Protein AF-A0A1Y2HWH9-F1 (afdb_monomer_lite)

Organism: NCBI:txid765915

Foldseek 3Di:
DDDLVLLVPDDLVVLVQLLVLALVVLCVVLVNAWPAFDADSSPRDTWRAGNVRDTDDDDLQDPSHSNLVCLVRPQLVVQVVPDDPVDPVSLVCSCVVGNRHPPNPPVPDDPPPPPPDPPPDDDDD

pLDDT: mean 81.59, std 20.02, range [35.06, 98.12]

InterPro domains:
  IPR056124 Domain of unknown function DUF7707 [PF24808] (7-102)

Structure (mmCIF, N/CA/C/O backbone):
data_AF-A0A1Y2HWH9-F1
#
_entry.id   AF-A0A1Y2HWH9-F1
#
loop_
_atom_site.group_PDB
_atom_site.id
_atom_site.type_symbol
_atom_site.label_atom_id
_atom_site.label_alt_id
_atom_site.label_comp_id
_atom_site.label_asym_id
_atom_site.label_entity_id
_atom_site.label_seq_id
_atom_site.pdbx_PDB_ins_code
_atom_site.Cartn_x
_atom_site.Cartn_y
_atom_site.Cartn_z
_atom_site.occupancy
_atom_site.B_iso_or_equiv
_atom_site.auth_seq_id
_atom_site.auth_comp_id
_atom_site.auth_asym_id
_atom_site.auth_atom_id
_atom_site.pdbx_PDB_model_num
ATOM 1 N N . ALA A 1 1 ? -8.148 -2.942 -8.859 1.00 53.22 1 ALA A N 1
ATOM 2 C CA . ALA A 1 1 ? -7.911 -4.019 -7.876 1.00 53.22 1 ALA A CA 1
ATOM 3 C C . ALA A 1 1 ? -6.698 -4.816 -8.333 1.00 53.22 1 ALA A C 1
ATOM 5 O O . ALA A 1 1 ? -6.664 -5.204 -9.496 1.00 53.22 1 ALA A O 1
ATOM 6 N N . HIS A 1 2 ? -5.695 -4.992 -7.473 1.00 68.12 2 HIS A N 1
ATOM 7 C CA . HIS A 1 2 ? -4.529 -5.821 -7.791 1.00 68.12 2 HIS A CA 1
ATOM 8 C C . HIS A 1 2 ? -4.912 -7.296 -7.771 1.00 68.12 2 HIS A C 1
ATOM 10 O O . HIS A 1 2 ? -5.831 -7.697 -7.054 1.00 68.12 2 HIS A O 1
ATOM 16 N N . VAL A 1 3 ? -4.234 -8.104 -8.578 1.00 79.44 3 VAL A N 1
ATOM 17 C CA . VAL A 1 3 ? -4.564 -9.526 -8.684 1.00 79.44 3 VAL A CA 1
ATOM 18 C C . VAL A 1 3 ? -4.004 -10.274 -7.478 1.00 79.44 3 VAL A C 1
ATOM 20 O O . VAL A 1 3 ? -2.870 -10.034 -7.069 1.00 79.44 3 VAL A O 1
ATOM 23 N N . ALA A 1 4 ? -4.775 -11.221 -6.936 1.00 86.38 4 ALA A N 1
ATOM 24 C CA . ALA A 1 4 ? -4.392 -12.025 -5.769 1.00 86.38 4 ALA A CA 1
ATOM 25 C C . ALA A 1 4 ? -3.003 -12.681 -5.905 1.00 86.38 4 ALA A C 1
ATOM 27 O O . ALA A 1 4 ? -2.286 -12.828 -4.920 1.00 86.38 4 ALA A O 1
ATOM 28 N N . ALA A 1 5 ? -2.586 -13.006 -7.134 1.00 89.69 5 ALA A N 1
ATOM 29 C CA . ALA A 1 5 ? -1.252 -13.521 -7.423 1.00 89.69 5 ALA A CA 1
ATOM 30 C C . ALA A 1 5 ? -0.123 -12.540 -7.043 1.00 89.69 5 ALA A C 1
ATOM 32 O O . ALA A 1 5 ? 0.864 -12.961 -6.448 1.00 89.69 5 ALA A O 1
ATOM 33 N N . GLN A 1 6 ? -0.274 -11.240 -7.329 1.00 92.81 6 GLN A N 1
ATOM 34 C CA . GLN A 1 6 ? 0.727 -10.218 -6.987 1.00 92.81 6 GLN A CA 1
ATOM 35 C C . GLN A 1 6 ? 0.852 -10.051 -5.468 1.00 92.81 6 GLN A C 1
ATOM 37 O O . GLN A 1 6 ? 1.956 -9.969 -4.927 1.00 92.81 6 GLN A O 1
ATOM 42 N N . ILE A 1 7 ? -0.289 -10.068 -4.774 1.00 93.25 7 ILE A N 1
ATOM 43 C CA . ILE A 1 7 ? -0.341 -9.983 -3.314 1.00 93.25 7 ILE A CA 1
ATOM 44 C C . ILE A 1 7 ? 0.344 -11.203 -2.698 1.00 93.25 7 ILE A C 1
ATOM 46 O O . ILE A 1 7 ? 1.217 -11.037 -1.850 1.00 93.25 7 ILE A O 1
ATOM 50 N N . ASN A 1 8 ? 0.029 -12.413 -3.167 1.00 92.81 8 ASN A N 1
ATOM 51 C CA . ASN A 1 8 ? 0.632 -13.651 -2.668 1.00 92.81 8 ASN A CA 1
ATOM 52 C C . ASN A 1 8 ? 2.135 -13.758 -2.966 1.00 92.81 8 ASN A C 1
ATOM 54 O O . ASN A 1 8 ? 2.857 -14.343 -2.165 1.00 92.81 8 ASN A O 1
ATOM 58 N N . ALA A 1 9 ? 2.606 -13.176 -4.073 1.00 93.69 9 ALA A N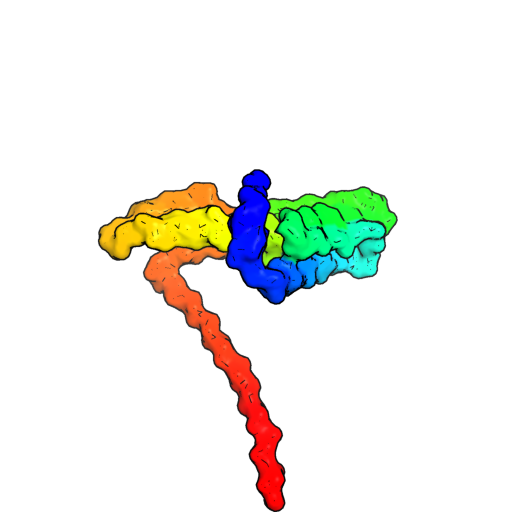 1
ATOM 59 C CA . ALA A 1 9 ? 4.028 -13.110 -4.415 1.00 93.69 9 ALA A CA 1
ATOM 60 C C . ALA A 1 9 ? 4.819 -12.102 -3.560 1.00 93.69 9 ALA A C 1
ATOM 62 O O . ALA A 1 9 ? 6.043 -12.168 -3.499 1.00 93.69 9 ALA A O 1
ATOM 63 N N . THR A 1 10 ? 4.138 -11.166 -2.895 1.00 94.62 10 THR A N 1
ATOM 64 C CA . THR A 1 10 ? 4.774 -10.254 -1.933 1.00 94.62 10 THR A CA 1
ATOM 65 C C . THR A 1 10 ? 5.086 -11.016 -0.647 1.00 94.62 10 THR A C 1
ATOM 67 O O . THR A 1 10 ? 4.327 -11.898 -0.255 1.00 94.62 10 THR A O 1
ATOM 70 N N . ALA A 1 11 ? 6.182 -10.711 0.040 1.00 97.06 11 ALA A N 1
ATOM 71 C CA . ALA A 1 11 ? 6.499 -11.413 1.279 1.00 97.06 11 ALA A CA 1
ATOM 72 C C . ALA A 1 11 ? 5.477 -11.085 2.388 1.00 97.06 11 ALA A C 1
ATOM 74 O O . ALA A 1 11 ? 4.916 -9.983 2.432 1.00 97.06 11 ALA A O 1
ATOM 75 N N . VAL A 1 12 ? 5.193 -12.045 3.276 1.00 96.38 12 VAL A N 1
ATOM 76 C CA . VAL A 1 12 ? 4.170 -11.881 4.329 1.00 96.38 12 VAL A CA 1
ATOM 77 C C . VAL A 1 12 ? 4.542 -10.715 5.243 1.00 96.38 12 VAL A C 1
ATOM 79 O O . VAL A 1 12 ? 3.698 -9.873 5.538 1.00 96.38 12 VAL A O 1
ATOM 82 N N . GLU A 1 13 ? 5.807 -10.632 5.639 1.00 97.31 13 GLU A N 1
ATOM 83 C CA . GLU A 1 13 ? 6.367 -9.575 6.474 1.00 97.31 13 GLU A CA 1
ATOM 84 C C . GLU A 1 13 ? 6.213 -8.187 5.843 1.00 97.31 13 GLU A C 1
ATOM 86 O O . GLU A 1 13 ? 5.865 -7.231 6.534 1.00 97.31 13 GLU A O 1
ATOM 91 N N . THR A 1 14 ? 6.365 -8.080 4.520 1.00 97.25 14 THR A N 1
ATOM 92 C CA . THR A 1 14 ? 6.145 -6.831 3.785 1.00 97.25 14 THR A CA 1
ATOM 93 C C . THR A 1 14 ? 4.681 -6.411 3.860 1.00 97.25 14 THR A C 1
ATOM 95 O O . THR A 1 14 ? 4.381 -5.263 4.181 1.00 97.25 14 THR A O 1
ATOM 98 N N . ARG A 1 15 ? 3.749 -7.348 3.643 1.00 97.12 15 ARG A N 1
ATOM 99 C CA . ARG A 1 15 ? 2.308 -7.070 3.747 1.00 97.12 15 ARG A CA 1
ATOM 100 C C . ARG A 1 15 ? 1.890 -6.696 5.171 1.00 97.12 15 ARG A C 1
ATOM 102 O O . ARG A 1 15 ? 1.046 -5.819 5.347 1.00 97.12 15 ARG A O 1
ATOM 109 N N . VAL A 1 16 ? 2.494 -7.319 6.185 1.00 98.12 16 VAL A N 1
ATOM 110 C CA . VAL A 1 16 ? 2.291 -6.957 7.597 1.00 98.12 16 VAL A CA 1
ATOM 111 C C . VAL A 1 16 ? 2.751 -5.524 7.854 1.00 98.12 16 VAL A C 1
ATOM 113 O O . VAL A 1 16 ? 1.981 -4.742 8.412 1.00 98.12 16 VAL A O 1
ATOM 116 N N . ALA A 1 17 ? 3.952 -5.152 7.407 1.00 97.94 17 ALA A N 1
ATOM 117 C CA . ALA A 1 17 ? 4.471 -3.794 7.565 1.00 97.94 17 ALA A CA 1
ATOM 118 C C . ALA A 1 17 ? 3.577 -2.751 6.871 1.00 97.94 17 ALA A C 1
ATOM 120 O O . ALA A 1 17 ? 3.252 -1.716 7.453 1.00 97.94 17 ALA A O 1
ATOM 121 N N . TRP A 1 18 ? 3.097 -3.036 5.658 1.00 97.25 18 TRP A N 1
ATOM 122 C CA . TRP A 1 18 ? 2.163 -2.151 4.953 1.00 97.25 18 TRP A CA 1
ATOM 123 C C . TRP A 1 18 ? 0.848 -1.970 5.713 1.00 97.25 18 TRP A C 1
ATOM 125 O O . TRP A 1 18 ? 0.365 -0.845 5.859 1.00 97.25 18 TRP A O 1
ATOM 135 N N . CYS A 1 19 ? 0.289 -3.057 6.251 1.00 97.81 19 CYS A N 1
ATOM 136 C CA . CYS A 1 19 ? -0.900 -2.981 7.091 1.00 97.81 19 CYS A CA 1
ATOM 137 C C . CYS A 1 19 ? -0.663 -2.165 8.369 1.00 97.81 19 CYS A C 1
ATOM 139 O O . CYS A 1 19 ? -1.542 -1.401 8.760 1.00 97.81 19 CYS A O 1
ATOM 141 N N . GLN A 1 20 ? 0.506 -2.281 9.004 1.00 98.12 20 GLN A N 1
ATOM 142 C CA . GLN A 1 20 ? 0.860 -1.477 10.180 1.00 98.12 20 GLN A CA 1
ATOM 143 C C . GLN A 1 20 ? 0.921 0.019 9.853 1.00 98.12 20 GLN A C 1
ATOM 145 O O . GLN A 1 20 ? 0.397 0.834 10.612 1.00 98.12 20 GLN A O 1
ATOM 150 N N . HIS A 1 21 ? 1.502 0.395 8.712 1.00 97.31 21 HIS A N 1
ATOM 151 C CA . HIS A 1 21 ? 1.506 1.789 8.270 1.00 97.31 21 HIS A CA 1
ATOM 152 C C . HIS A 1 21 ? 0.089 2.315 8.019 1.00 97.31 21 HIS A C 1
ATOM 154 O O . HIS A 1 21 ? -0.271 3.379 8.523 1.00 97.31 21 HIS A O 1
ATOM 160 N N . GLN A 1 22 ? -0.750 1.541 7.329 1.00 96.38 22 GLN A N 1
ATOM 161 C CA . GLN A 1 22 ? -2.136 1.913 7.047 1.00 96.38 22 GLN A CA 1
ATOM 162 C C . GLN A 1 22 ? -2.969 2.124 8.315 1.00 96.38 22 GLN A C 1
ATOM 164 O O . GLN A 1 22 ? -3.722 3.098 8.409 1.00 96.38 22 GLN A O 1
ATOM 169 N N . THR A 1 23 ? -2.847 1.226 9.295 1.00 96.69 23 THR A N 1
ATOM 170 C CA . THR A 1 23 ? -3.606 1.334 10.545 1.00 96.69 23 THR A CA 1
ATOM 171 C C . THR A 1 23 ? -3.050 2.423 11.459 1.00 96.69 23 THR A C 1
ATOM 173 O O . THR A 1 23 ? -3.822 3.108 12.136 1.00 96.69 23 THR A O 1
ATOM 176 N N . SER A 1 24 ? -1.737 2.661 11.445 1.00 96.69 24 SER A N 1
ATOM 177 C CA . SER A 1 24 ? -1.117 3.788 12.149 1.00 96.69 24 SER A CA 1
ATOM 178 C C . SER A 1 24 ? -1.602 5.130 11.593 1.00 96.69 24 SER A C 1
ATOM 180 O O . SER A 1 24 ? -2.057 5.982 12.359 1.00 96.69 24 SER A O 1
ATOM 182 N N . LEU A 1 25 ? -1.620 5.287 10.264 1.00 94.44 25 LEU A N 1
ATOM 183 C CA . LEU A 1 25 ? -2.154 6.481 9.609 1.00 94.44 25 LEU A CA 1
ATOM 184 C C . LEU A 1 25 ? -3.623 6.697 9.958 1.00 94.44 25 LEU A C 1
ATOM 186 O O . LEU A 1 25 ? -3.964 7.782 10.417 1.00 94.44 25 LEU A O 1
ATOM 190 N N . CYS A 1 26 ? -4.468 5.668 9.828 1.00 93.75 26 CYS A N 1
ATOM 191 C CA . CYS A 1 26 ? -5.882 5.740 10.209 1.00 93.75 26 CYS A CA 1
ATOM 192 C C . CYS A 1 26 ? -6.074 6.203 11.661 1.00 93.75 26 CYS A C 1
ATOM 194 O O . CYS A 1 26 ? -6.916 7.049 11.955 1.00 93.75 26 CYS A O 1
ATOM 196 N N . THR A 1 27 ? -5.252 5.687 12.577 1.00 95.75 27 THR A N 1
ATOM 197 C CA . THR A 1 27 ? -5.280 6.104 13.982 1.00 95.75 27 THR A CA 1
ATOM 198 C C . THR A 1 27 ? -4.968 7.590 14.113 1.00 95.75 27 THR A C 1
ATOM 200 O O . THR A 1 27 ? -5.672 8.299 14.826 1.00 95.75 27 THR A O 1
ATOM 203 N N . ASN A 1 28 ? -3.957 8.078 13.394 1.00 94.38 28 ASN A N 1
ATOM 204 C CA . ASN A 1 28 ? -3.554 9.477 13.429 1.00 94.38 28 ASN A CA 1
ATOM 205 C C . ASN A 1 28 ? -4.633 10.420 12.865 1.00 94.38 28 ASN A C 1
ATOM 207 O O . ASN A 1 28 ? -5.026 11.356 13.561 1.00 94.38 28 ASN A O 1
ATOM 211 N N . VAL A 1 29 ? -5.176 10.147 11.669 1.00 91.94 29 VAL A N 1
ATOM 212 C CA . VAL A 1 29 ? -6.225 11.001 11.069 1.00 91.94 29 VAL A CA 1
ATOM 213 C C . VAL A 1 29 ? -7.524 10.996 11.869 1.00 91.94 29 VAL A C 1
ATOM 215 O O . VAL A 1 29 ? -8.233 11.998 11.887 1.00 91.94 29 VAL A O 1
ATOM 218 N N . CYS A 1 30 ? -7.816 9.910 12.585 1.00 92.12 30 CYS A N 1
ATOM 219 C CA . CYS A 1 30 ? -8.949 9.842 13.501 1.00 92.12 30 CYS A CA 1
ATOM 220 C C . CYS A 1 30 ? -8.642 10.392 14.905 1.00 92.12 30 CYS A C 1
ATOM 222 O O . CYS A 1 30 ? -9.407 10.125 15.831 1.00 92.12 30 CYS A O 1
ATOM 224 N N . ALA A 1 31 ? -7.524 11.102 15.102 1.00 95.81 31 ALA A N 1
ATOM 225 C CA . ALA A 1 31 ? -7.098 11.632 16.400 1.00 95.81 31 ALA A CA 1
ATOM 226 C C . ALA A 1 31 ? -7.116 10.569 17.519 1.00 95.81 31 ALA A C 1
ATOM 228 O O . ALA A 1 31 ? -7.558 10.820 18.639 1.00 95.81 31 ALA A O 1
ATOM 229 N N . TRP A 1 32 ? -6.643 9.361 17.199 1.00 95.62 32 TRP A N 1
ATOM 230 C CA . TRP A 1 32 ? -6.592 8.183 18.072 1.00 95.62 32 TRP A CA 1
ATOM 231 C C . TRP A 1 32 ? -7.960 7.612 18.476 1.00 95.62 32 TRP A C 1
ATOM 233 O O . TRP A 1 32 ? -8.047 6.754 19.352 1.00 95.62 32 TRP A O 1
ATOM 243 N N . GLN A 1 33 ? -9.036 8.033 17.810 1.00 95.88 33 GLN A N 1
ATOM 244 C CA . GLN A 1 33 ? -10.403 7.586 18.067 1.00 95.88 33 GLN A CA 1
ATOM 245 C C . GLN A 1 33 ? -10.978 6.868 16.845 1.00 95.88 33 GLN A C 1
ATOM 247 O O . GLN A 1 33 ? -11.697 7.453 16.035 1.00 95.88 33 GLN A O 1
ATOM 252 N N . THR A 1 34 ? -10.688 5.575 16.716 1.00 95.75 34 THR A N 1
ATOM 253 C CA . THR A 1 34 ? -11.198 4.744 15.614 1.00 95.75 34 THR A CA 1
ATOM 254 C C . THR A 1 34 ? -12.388 3.896 16.063 1.00 95.75 34 THR A C 1
ATOM 256 O O . THR A 1 34 ? -12.402 3.346 17.161 1.00 95.75 34 THR A O 1
ATOM 259 N N . LEU A 1 35 ? -13.412 3.820 15.213 1.00 96.44 35 LEU A N 1
ATOM 260 C CA . LEU A 1 35 ? -14.502 2.848 15.308 1.00 96.44 35 LEU A CA 1
ATOM 261 C C . LEU A 1 35 ? -14.114 1.537 14.615 1.00 96.44 35 LEU A C 1
ATOM 263 O O . LEU A 1 35 ? -14.380 0.458 15.133 1.00 96.44 35 LEU A O 1
ATOM 267 N N . ALA A 1 36 ? -13.471 1.636 13.450 1.00 95.38 36 ALA A N 1
ATOM 268 C CA . ALA A 1 36 ? -12.923 0.505 12.717 1.00 95.38 36 ALA A CA 1
ATOM 269 C C . ALA A 1 36 ? -11.564 0.890 12.134 1.00 95.38 36 ALA A C 1
ATOM 271 O O . ALA A 1 36 ? -11.431 1.921 11.480 1.00 95.38 36 ALA A O 1
ATOM 272 N N . ASN A 1 37 ? -10.559 0.057 12.374 1.00 96.62 37 ASN A N 1
ATOM 273 C CA . ASN A 1 37 ? -9.212 0.260 11.863 1.00 96.62 37 ASN A CA 1
ATOM 274 C C . ASN A 1 37 ? -8.564 -1.098 11.600 1.00 96.62 37 ASN A C 1
ATOM 276 O O . ASN A 1 37 ? -7.839 -1.639 12.433 1.00 96.62 37 ASN A O 1
ATOM 280 N N . VAL A 1 38 ? -8.921 -1.695 10.469 1.00 97.06 38 VAL A N 1
ATOM 281 C CA . VAL A 1 38 ? -8.545 -3.069 10.125 1.00 97.06 38 VAL A CA 1
ATOM 282 C C . VAL A 1 38 ? -7.823 -3.101 8.789 1.00 97.06 38 VAL A C 1
ATOM 284 O O . VAL A 1 38 ? -8.144 -2.335 7.881 1.00 97.06 38 VAL A O 1
ATOM 287 N N . CYS A 1 39 ? -6.861 -4.012 8.668 1.00 96.75 39 CYS A N 1
ATOM 288 C CA . CYS A 1 39 ? -6.162 -4.309 7.426 1.00 96.75 39 CYS A CA 1
ATOM 289 C C . CYS A 1 39 ? -5.960 -5.820 7.302 1.00 96.75 39 CYS A C 1
ATOM 291 O O . CYS A 1 39 ? -5.485 -6.473 8.230 1.00 96.75 39 CYS A O 1
ATOM 293 N N . SER A 1 40 ? -6.349 -6.374 6.159 1.00 96.44 40 SER A N 1
ATOM 294 C CA . SER A 1 40 ? -6.209 -7.787 5.833 1.00 96.44 40 SER A CA 1
ATOM 295 C C . SER A 1 40 ? -4.859 -8.035 5.176 1.00 96.44 40 SER A C 1
ATOM 297 O O . SER A 1 40 ? -4.608 -7.572 4.070 1.00 96.44 40 SER A O 1
ATOM 299 N N . VAL A 1 41 ? -3.996 -8.824 5.810 1.00 95.88 41 VAL A N 1
ATOM 300 C CA . VAL A 1 41 ? -2.674 -9.160 5.251 1.00 95.88 41 VAL A CA 1
ATOM 301 C C . VAL A 1 41 ? -2.785 -10.028 3.989 1.00 95.88 41 VAL A C 1
ATOM 303 O O . VAL A 1 41 ? -1.882 -10.009 3.157 1.00 95.88 41 VAL A O 1
ATOM 306 N N . SER A 1 42 ? -3.869 -10.794 3.820 1.00 93.75 42 SER A N 1
ATOM 307 C CA . SER A 1 42 ? -4.054 -11.694 2.671 1.00 93.75 42 SER A CA 1
ATOM 308 C C . SER A 1 42 ? -4.592 -10.989 1.429 1.00 93.75 42 SER A C 1
ATOM 310 O O . SER A 1 42 ? -4.244 -11.369 0.317 1.00 93.75 42 SER A O 1
ATOM 312 N N . SER A 1 43 ? -5.432 -9.967 1.604 1.00 94.81 43 SER A N 1
ATOM 313 C CA . SER A 1 43 ? -6.067 -9.246 0.493 1.00 94.81 43 SER A CA 1
ATOM 314 C C . SER A 1 43 ? -5.623 -7.794 0.364 1.00 94.81 43 SER A C 1
ATOM 316 O O . SER A 1 43 ? -5.998 -7.136 -0.602 1.00 94.81 43 SER A O 1
ATOM 318 N N . LEU A 1 44 ? -4.878 -7.277 1.344 1.00 95.12 44 LEU A N 1
ATOM 319 C CA . LEU A 1 44 ? -4.569 -5.856 1.518 1.00 95.12 44 LEU A CA 1
ATOM 320 C C . LEU A 1 44 ? -5.830 -4.970 1.587 1.00 95.12 44 LEU A C 1
ATOM 322 O O . LEU A 1 44 ? -5.750 -3.751 1.515 1.00 95.12 44 LEU A O 1
ATOM 326 N N . ALA A 1 45 ? -7.019 -5.550 1.774 1.00 94.38 45 ALA A N 1
ATOM 327 C CA . ALA A 1 45 ? -8.224 -4.770 2.018 1.00 94.38 45 ALA A CA 1
ATOM 328 C C . ALA A 1 45 ? -8.123 -4.091 3.386 1.00 94.38 45 ALA A C 1
ATOM 330 O O . ALA A 1 45 ? -7.735 -4.726 4.369 1.00 94.38 45 ALA A O 1
ATOM 331 N N . TYR A 1 46 ? -8.501 -2.819 3.463 1.00 94.25 46 TYR A N 1
ATOM 332 C CA . TYR A 1 46 ? -8.476 -2.061 4.706 1.00 94.25 46 TYR A CA 1
ATOM 333 C C . TYR A 1 46 ? -9.80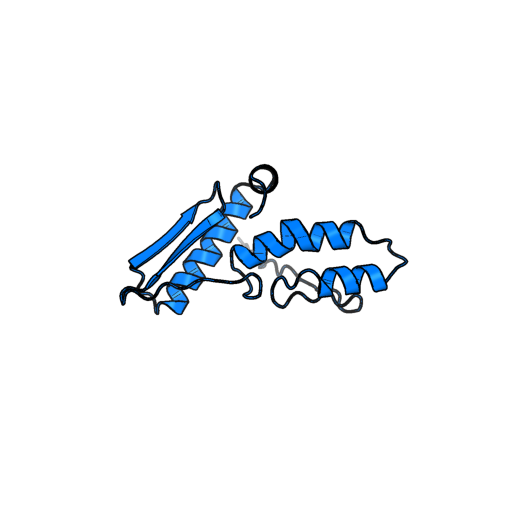1 -1.336 4.940 1.00 94.25 46 TYR A C 1
ATOM 335 O O . TYR A 1 46 ? -10.614 -1.142 4.036 1.00 94.25 46 TYR A O 1
ATOM 343 N N . THR A 1 47 ? -10.051 -0.954 6.185 1.00 94.44 47 THR A N 1
ATOM 344 C CA . THR A 1 47 ? -11.170 -0.091 6.560 1.00 94.44 47 THR A CA 1
ATOM 345 C C . THR A 1 47 ? -10.717 0.851 7.656 1.00 94.44 47 THR A C 1
ATOM 347 O O . THR A 1 47 ? -10.193 0.403 8.675 1.00 94.44 47 THR A O 1
ATOM 350 N N . CYS A 1 48 ? -10.950 2.143 7.432 1.00 93.38 48 CYS A N 1
ATOM 351 C CA . CYS A 1 48 ? -10.710 3.201 8.396 1.00 93.38 48 CYS A CA 1
ATOM 352 C C . CYS A 1 48 ? -12.005 3.982 8.631 1.00 93.38 48 CYS A C 1
ATOM 354 O O . CYS A 1 48 ? -12.550 4.602 7.717 1.00 93.38 48 CYS A O 1
ATOM 356 N N . VAL A 1 49 ? -12.514 3.926 9.857 1.00 93.12 49 VAL A N 1
ATOM 357 C CA . VAL A 1 49 ? -13.695 4.668 10.301 1.00 93.12 49 VAL A CA 1
ATOM 358 C C . VAL A 1 49 ? -13.386 5.255 11.668 1.00 93.12 49 VAL A C 1
ATOM 360 O O . VAL A 1 49 ? -13.013 4.527 12.589 1.00 93.12 49 VAL A O 1
ATOM 363 N N . CYS A 1 50 ? -13.540 6.565 11.812 1.00 92.12 50 CYS A N 1
ATOM 364 C CA . CYS A 1 50 ? -13.352 7.272 13.070 1.00 92.12 50 CYS A CA 1
ATOM 365 C C . CYS A 1 50 ? -14.572 7.095 13.994 1.00 92.12 50 CYS A C 1
ATOM 367 O O . CYS A 1 50 ? -15.664 6.734 13.555 1.00 92.12 50 CYS A O 1
ATOM 369 N N . LYS A 1 51 ? -14.416 7.363 15.294 1.00 96.12 51 LYS A N 1
ATOM 370 C CA . LYS A 1 51 ? -15.474 7.173 16.307 1.00 96.12 51 LYS A CA 1
ATOM 371 C C . LYS A 1 51 ? -16.724 8.029 16.068 1.00 96.12 51 LYS A C 1
ATOM 373 O O . LYS A 1 51 ? -17.814 7.639 16.470 1.00 96.12 51 LYS A O 1
ATOM 378 N N . ASN A 1 52 ? -16.576 9.161 15.386 1.00 89.81 52 ASN A N 1
ATOM 379 C CA . ASN A 1 52 ? -17.676 10.031 14.963 1.00 89.81 52 ASN A CA 1
ATOM 380 C C . ASN A 1 52 ? -18.446 9.504 13.728 1.00 89.81 52 ASN A C 1
ATOM 382 O O . ASN A 1 52 ? -19.355 10.177 13.254 1.00 89.81 52 ASN A O 1
ATOM 386 N N . GLY A 1 53 ? -18.076 8.336 13.189 1.00 90.50 53 GLY A N 1
ATOM 387 C CA . GLY A 1 53 ? -18.691 7.734 12.005 1.00 90.50 53 GLY A CA 1
ATOM 388 C C . GLY A 1 53 ? -18.080 8.175 10.672 1.00 90.50 53 GLY A C 1
ATOM 389 O O . GLY A 1 53 ? -18.466 7.644 9.633 1.00 90.50 53 GLY A O 1
ATOM 390 N N . THR A 1 54 ? -17.109 9.096 10.668 1.00 89.81 54 THR A N 1
ATOM 391 C CA . THR A 1 54 ? -16.407 9.494 9.442 1.00 89.81 54 THR A CA 1
ATOM 392 C C . THR A 1 54 ? -15.609 8.316 8.894 1.00 89.81 54 THR A C 1
ATOM 394 O O . THR A 1 54 ? -14.691 7.817 9.546 1.00 89.81 54 THR A O 1
ATOM 397 N N . ARG A 1 55 ? -15.935 7.886 7.675 1.00 92.12 55 ARG A N 1
ATOM 398 C CA . ARG A 1 55 ? -15.102 6.967 6.898 1.00 92.12 55 ARG A CA 1
ATOM 399 C C . ARG A 1 55 ? -13.964 7.751 6.251 1.00 92.12 55 ARG A C 1
ATOM 401 O O . ARG A 1 55 ? -14.209 8.782 5.631 1.00 92.12 55 ARG A O 1
ATOM 408 N N . VAL A 1 56 ? -12.743 7.247 6.400 1.00 87.88 56 VAL A N 1
ATOM 409 C CA . VAL A 1 56 ? -11.565 7.784 5.716 1.00 87.88 56 VAL A CA 1
ATOM 410 C C . VAL A 1 56 ? -11.163 6.804 4.627 1.00 87.88 56 VAL A C 1
ATOM 412 O O . VAL A 1 56 ? -10.798 5.662 4.913 1.00 87.88 56 VAL A O 1
ATOM 415 N N . ASP A 1 57 ? -11.217 7.266 3.386 1.00 86.75 57 ASP A N 1
ATOM 416 C CA . ASP A 1 57 ? -10.704 6.536 2.235 1.00 86.75 57 ASP A CA 1
ATOM 417 C C . ASP A 1 57 ? -9.359 7.147 1.826 1.00 86.75 57 ASP A C 1
ATOM 419 O O . ASP A 1 57 ? -9.207 8.369 1.760 1.00 86.75 57 ASP A O 1
ATOM 423 N N . PHE A 1 58 ? -8.362 6.296 1.587 1.00 86.25 58 PHE A N 1
ATOM 424 C CA . PHE A 1 58 ? -7.035 6.716 1.146 1.00 86.25 58 PHE A CA 1
ATOM 425 C C . PHE A 1 58 ? -6.885 6.437 -0.351 1.00 86.25 58 PHE A C 1
ATOM 427 O O . PHE A 1 58 ? -7.318 5.390 -0.840 1.00 86.25 58 PHE A O 1
ATOM 434 N N . SER A 1 59 ? -6.252 7.360 -1.072 1.00 86.06 59 SER A N 1
ATOM 435 C CA . SER A 1 59 ? -5.840 7.160 -2.462 1.00 86.06 59 SER A CA 1
ATOM 436 C C . SER A 1 59 ? -4.364 6.772 -2.550 1.00 86.06 59 SER A C 1
ATOM 438 O O . SER A 1 59 ? -3.600 6.921 -1.596 1.00 86.06 59 SER A O 1
ATOM 440 N N . ASP A 1 60 ? -3.964 6.275 -3.715 1.00 78.19 60 ASP A N 1
ATOM 441 C CA . ASP A 1 60 ? -2.573 5.982 -4.079 1.00 78.19 60 ASP A CA 1
ATOM 442 C C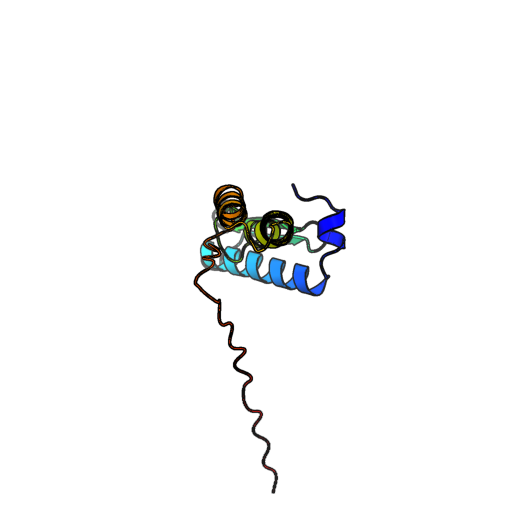 . ASP A 1 60 ? -1.662 7.215 -4.053 1.00 78.19 60 ASP A C 1
ATOM 444 O O . ASP A 1 60 ? -0.461 7.072 -3.843 1.00 78.19 60 ASP A O 1
ATOM 448 N N . ALA A 1 61 ? -2.227 8.418 -4.173 1.00 74.69 61 ALA A N 1
ATOM 449 C CA . ALA A 1 61 ? -1.525 9.689 -4.015 1.00 74.69 61 ALA A CA 1
ATOM 450 C C . ALA A 1 61 ? -1.095 10.003 -2.564 1.00 74.69 61 ALA A C 1
ATOM 452 O O . ALA A 1 61 ? -0.340 10.953 -2.347 1.00 74.69 61 ALA A O 1
ATOM 453 N N . VAL A 1 62 ? -1.572 9.247 -1.568 1.00 80.31 62 VAL A N 1
ATOM 454 C CA . VAL A 1 62 ? -1.201 9.432 -0.158 1.00 80.31 62 VAL A CA 1
ATOM 455 C C . VAL A 1 62 ? -0.120 8.430 0.227 1.00 80.31 62 VAL A C 1
ATOM 457 O O . VAL A 1 62 ? -0.380 7.230 0.326 1.00 80.31 62 VAL A O 1
ATOM 460 N N . ASP A 1 63 ? 1.082 8.942 0.482 1.00 87.81 63 ASP A N 1
ATOM 461 C CA . ASP A 1 63 ? 2.255 8.144 0.841 1.00 87.81 63 ASP A CA 1
ATOM 462 C C . ASP A 1 63 ? 1.993 7.227 2.056 1.00 87.81 63 ASP A C 1
ATOM 464 O O . ASP A 1 63 ? 1.232 7.557 2.967 1.00 87.81 63 ASP A O 1
ATOM 468 N N . MET A 1 64 ? 2.686 6.083 2.097 1.00 88.38 64 MET A N 1
ATOM 469 C CA . MET A 1 64 ? 2.676 5.127 3.220 1.00 88.38 64 MET A CA 1
ATOM 470 C C . MET A 1 64 ? 1.309 4.483 3.518 1.00 88.38 64 MET A C 1
ATOM 472 O O . MET A 1 64 ? 1.076 3.970 4.612 1.00 88.38 64 MET A O 1
ATOM 476 N N . THR A 1 65 ? 0.412 4.462 2.536 1.00 93.25 65 THR A N 1
ATOM 477 C CA . THR A 1 65 ? -0.879 3.763 2.596 1.00 93.25 65 THR A CA 1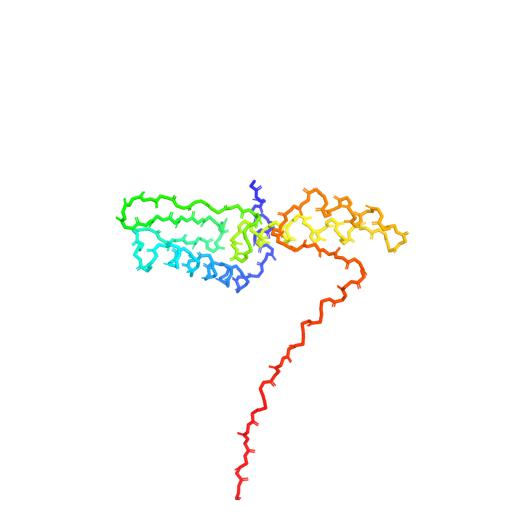
ATOM 478 C C . THR A 1 65 ? -0.844 2.476 1.772 1.00 93.25 65 THR A C 1
ATOM 480 O O . THR A 1 65 ? 0.036 2.278 0.933 1.00 93.25 65 THR A O 1
ATOM 483 N N . ILE A 1 66 ? -1.816 1.582 1.968 1.00 94.12 66 ILE A N 1
ATOM 484 C CA . ILE A 1 66 ? -1.949 0.389 1.121 1.00 94.12 66 ILE A CA 1
ATOM 485 C C . ILE A 1 66 ? -2.078 0.762 -0.368 1.00 94.12 66 ILE A C 1
ATOM 487 O O . ILE A 1 66 ? -1.335 0.190 -1.171 1.00 94.12 66 ILE A O 1
ATOM 491 N N . PRO A 1 67 ? -2.958 1.702 -0.773 1.00 92.88 67 PRO A N 1
ATOM 492 C CA . PRO A 1 67 ? -3.029 2.154 -2.161 1.00 92.88 67 PRO A CA 1
ATOM 493 C C . PRO A 1 67 ? -1.672 2.605 -2.710 1.00 92.88 67 PRO A C 1
ATOM 495 O O . PRO A 1 67 ? -1.294 2.206 -3.805 1.00 92.88 67 PRO A O 1
ATOM 498 N N . TYR A 1 68 ? -0.895 3.347 -1.919 1.00 92.94 68 TYR A N 1
ATOM 499 C CA . TYR A 1 68 ? 0.449 3.774 -2.298 1.00 92.94 68 TYR A CA 1
ATOM 500 C C . TYR A 1 68 ? 1.413 2.599 -2.510 1.00 92.94 68 TYR A C 1
ATOM 502 O O . TYR A 1 68 ? 2.024 2.484 -3.573 1.00 92.94 68 TYR A O 1
ATOM 510 N N . PHE A 1 69 ? 1.537 1.697 -1.531 1.00 94.19 69 PHE A N 1
ATOM 511 C CA . PHE A 1 69 ? 2.469 0.569 -1.625 1.00 94.19 69 PHE A CA 1
ATOM 512 C C . PHE A 1 69 ? 2.137 -0.339 -2.806 1.00 94.19 69 PHE A C 1
ATOM 514 O O . PHE A 1 69 ? 3.015 -0.743 -3.566 1.00 94.19 69 PHE A O 1
ATOM 521 N N . THR A 1 70 ? 0.850 -0.620 -2.991 1.00 93.31 70 THR A N 1
ATOM 522 C CA . THR A 1 70 ? 0.380 -1.472 -4.082 1.00 93.31 70 THR A CA 1
ATOM 523 C C . THR A 1 70 ? 0.552 -0.812 -5.453 1.00 93.31 70 THR A C 1
ATOM 525 O O . THR A 1 70 ? 0.940 -1.492 -6.405 1.00 93.31 70 THR A O 1
ATOM 528 N N . CYS A 1 71 ? 0.385 0.509 -5.554 1.00 92.75 71 CYS A N 1
ATOM 529 C CA . CYS A 1 71 ? 0.707 1.274 -6.756 1.00 92.75 71 CYS A CA 1
ATOM 530 C C . CYS A 1 71 ? 2.206 1.178 -7.092 1.00 92.75 71 CYS A C 1
ATOM 532 O O . CYS A 1 71 ? 2.569 0.787 -8.206 1.00 92.75 71 CYS A O 1
ATOM 534 N N . ILE A 1 72 ? 3.097 1.439 -6.125 1.00 91.75 72 ILE A N 1
ATOM 535 C CA . ILE A 1 72 ? 4.547 1.371 -6.367 1.00 91.75 72 ILE A CA 1
ATOM 536 C C . ILE A 1 72 ? 4.967 -0.034 -6.780 1.00 91.75 72 ILE A C 1
ATOM 538 O O . ILE A 1 72 ? 5.626 -0.197 -7.806 1.00 91.75 72 ILE A O 1
ATOM 542 N N . THR A 1 73 ? 4.588 -1.049 -6.007 1.00 92.50 73 THR A N 1
ATOM 543 C CA . THR A 1 73 ? 5.106 -2.408 -6.192 1.00 92.50 73 THR A CA 1
ATOM 544 C C . THR A 1 73 ? 4.516 -3.109 -7.408 1.00 92.50 73 THR A C 1
ATOM 546 O O . THR A 1 73 ? 5.217 -3.864 -8.078 1.00 92.50 73 THR A O 1
ATOM 549 N N . TYR A 1 74 ? 3.242 -2.879 -7.722 1.00 92.44 74 TYR A N 1
ATOM 550 C CA . TYR A 1 74 ? 2.551 -3.658 -8.753 1.00 92.44 74 TYR A CA 1
ATOM 551 C C . TYR A 1 74 ? 2.328 -2.911 -10.063 1.00 92.44 74 TYR A C 1
ATOM 553 O O . TYR A 1 74 ? 1.910 -3.542 -11.036 1.00 92.44 74 TYR A O 1
ATOM 561 N N . GLN A 1 75 ? 2.571 -1.600 -10.106 1.00 91.31 75 GLN A N 1
ATOM 562 C CA . GLN A 1 75 ? 2.351 -0.790 -11.304 1.00 91.31 75 GLN A CA 1
ATOM 563 C C . GLN A 1 75 ? 3.599 -0.008 -11.696 1.00 91.31 75 GLN A C 1
ATOM 565 O O . GLN A 1 75 ? 4.150 -0.238 -12.773 1.00 91.31 75 GLN A O 1
ATOM 570 N N . TRP A 1 76 ? 4.078 0.871 -10.815 1.00 91.31 76 TRP A N 1
ATOM 571 C CA . TRP A 1 76 ? 5.177 1.772 -11.149 1.00 91.31 76 TRP A CA 1
ATOM 572 C C . TRP A 1 76 ? 6.513 1.034 -11.292 1.00 91.31 76 TRP A C 1
ATOM 574 O O . TRP A 1 76 ? 7.154 1.157 -12.333 1.00 91.31 76 TRP A O 1
ATOM 584 N N . GLN A 1 77 ? 6.908 0.201 -10.321 1.00 90.25 77 GLN A N 1
ATOM 585 C CA . GLN A 1 77 ? 8.163 -0.562 -10.394 1.00 90.25 77 GLN A CA 1
ATOM 586 C C . GLN A 1 77 ? 8.232 -1.456 -11.644 1.00 90.25 77 GLN A C 1
ATOM 588 O O . GLN A 1 77 ? 9.213 -1.336 -12.376 1.00 90.25 77 GLN A O 1
ATOM 593 N N . PRO A 1 78 ? 7.211 -2.279 -11.972 1.00 90.88 78 PRO A N 1
ATOM 594 C CA . PRO A 1 78 ? 7.221 -3.058 -13.209 1.00 90.88 78 PRO A CA 1
ATOM 595 C C . PRO A 1 78 ? 7.326 -2.207 -14.479 1.00 90.88 78 PRO A C 1
ATOM 597 O O . PRO A 1 78 ? 7.998 -2.617 -15.421 1.00 90.88 78 PRO A O 1
ATOM 600 N N . CYS A 1 79 ? 6.692 -1.028 -14.508 1.00 92.44 79 CYS A N 1
ATOM 601 C CA . CYS A 1 79 ? 6.780 -0.103 -15.640 1.00 92.44 79 CYS A CA 1
ATOM 602 C C . CYS A 1 79 ? 8.220 0.383 -15.836 1.00 92.44 79 CYS A C 1
ATOM 604 O O . CYS A 1 79 ? 8.791 0.231 -16.913 1.00 92.44 79 CYS A O 1
ATOM 606 N N . ILE A 1 80 ? 8.834 0.880 -14.762 1.00 90.06 80 ILE A N 1
ATOM 607 C CA . ILE A 1 80 ? 10.205 1.394 -14.770 1.00 90.06 80 ILE A CA 1
ATOM 608 C C . ILE A 1 80 ? 11.215 0.286 -15.089 1.00 90.06 80 ILE A C 1
ATOM 610 O O . ILE A 1 80 ? 12.148 0.505 -15.855 1.00 90.06 80 ILE A O 1
ATOM 614 N N . SER A 1 81 ? 11.032 -0.922 -14.547 1.00 90.19 81 SER A N 1
ATOM 615 C CA . SER A 1 81 ? 11.909 -2.068 -14.825 1.00 90.19 81 SER A CA 1
ATOM 616 C C . SER A 1 81 ? 11.830 -2.563 -16.270 1.00 90.19 81 SER A C 1
ATOM 618 O O . SER A 1 81 ? 12.769 -3.202 -16.735 1.00 90.19 81 SER A O 1
ATOM 620 N N . ALA A 1 82 ? 10.737 -2.277 -16.980 1.00 91.75 82 ALA A N 1
ATOM 621 C CA . ALA A 1 82 ? 10.596 -2.583 -18.400 1.00 91.75 82 ALA A CA 1
ATOM 622 C C . ALA A 1 82 ? 11.196 -1.497 -19.313 1.00 91.75 82 ALA A C 1
ATOM 624 O O . ALA A 1 82 ? 11.305 -1.715 -20.522 1.00 91.75 82 ALA A O 1
ATOM 625 N N . CYS A 1 83 ? 11.586 -0.338 -18.769 1.00 91.06 83 CYS A N 1
ATOM 626 C CA . CYS A 1 83 ? 12.152 0.744 -19.562 1.00 91.06 83 CYS A CA 1
ATOM 627 C C . CYS A 1 83 ? 13.589 0.437 -20.020 1.00 91.06 83 CYS A C 1
ATOM 629 O O . CYS A 1 83 ? 14.433 0.053 -19.206 1.00 91.06 83 CYS A O 1
ATOM 631 N N . PRO A 1 84 ? 13.914 0.661 -21.308 1.00 89.31 84 PRO A N 1
ATOM 632 C CA . PRO A 1 84 ? 15.292 0.628 -21.780 1.00 89.31 84 PRO A CA 1
ATOM 633 C C . PRO A 1 84 ? 16.124 1.727 -21.111 1.00 89.31 84 PRO A C 1
ATOM 635 O O . PRO A 1 84 ? 15.692 2.877 -21.033 1.00 89.31 84 PRO A O 1
ATOM 638 N N . THR A 1 85 ? 17.361 1.411 -20.727 1.00 78.81 85 THR A N 1
ATOM 639 C CA . THR A 1 85 ? 18.292 2.362 -20.086 1.00 78.81 85 THR A CA 1
ATOM 640 C C . THR A 1 85 ? 18.625 3.584 -20.945 1.00 78.81 85 THR A C 1
ATOM 642 O O . THR A 1 85 ? 19.064 4.602 -20.422 1.00 78.81 85 THR A O 1
ATOM 645 N N . THR A 1 86 ? 18.412 3.508 -22.260 1.00 78.62 86 THR A N 1
ATOM 646 C CA . THR A 1 86 ? 18.686 4.593 -23.212 1.00 78.62 86 THR A CA 1
ATOM 647 C C . THR A 1 86 ? 17.479 5.492 -23.491 1.00 78.62 86 THR A C 1
ATOM 649 O O . THR A 1 86 ? 17.605 6.421 -24.284 1.00 78.62 86 THR A O 1
ATOM 652 N N . ASN A 1 87 ? 16.304 5.220 -22.910 1.00 78.44 87 ASN A N 1
ATOM 653 C CA . ASN A 1 87 ? 15.068 5.941 -23.219 1.00 78.44 87 ASN A CA 1
ATOM 654 C C . ASN A 1 87 ? 14.505 6.649 -21.980 1.00 78.44 87 ASN A C 1
ATOM 656 O O . ASN A 1 87 ? 13.728 6.069 -21.224 1.00 78.44 87 ASN A O 1
ATOM 660 N N . SER A 1 88 ? 14.860 7.924 -21.810 1.00 80.38 88 SER A N 1
ATOM 661 C CA . SER A 1 88 ? 14.356 8.764 -20.716 1.00 80.38 88 SER A CA 1
ATOM 662 C C . SER A 1 88 ? 12.840 8.988 -20.778 1.00 80.38 88 SER A C 1
ATOM 664 O O . SER A 1 88 ? 12.199 9.039 -19.733 1.00 80.38 88 SER A O 1
ATOM 666 N N . THR A 1 89 ? 12.243 9.028 -21.975 1.00 90.50 89 THR A N 1
ATOM 667 C CA . THR A 1 89 ? 10.794 9.231 -22.161 1.00 90.50 89 THR A CA 1
ATOM 668 C C . THR A 1 89 ? 9.968 8.097 -21.553 1.00 90.50 89 THR A C 1
ATOM 670 O O . THR A 1 89 ? 8.894 8.342 -21.019 1.00 90.50 89 THR A O 1
ATOM 673 N N . CYS A 1 90 ? 10.487 6.865 -21.544 1.00 88.50 90 CYS A N 1
ATOM 674 C CA . CYS A 1 90 ? 9.800 5.740 -2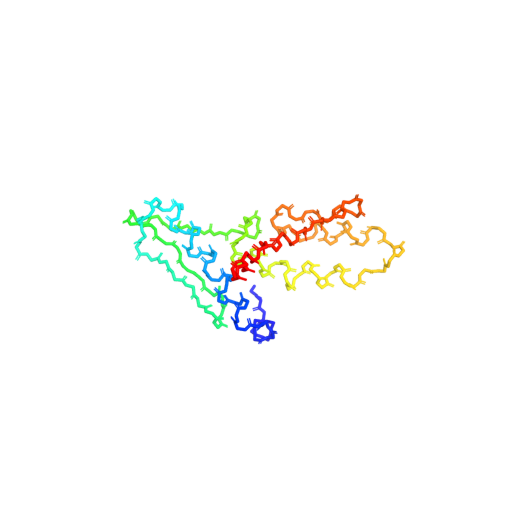0.906 1.00 88.50 90 CYS A CA 1
ATOM 675 C C . CYS A 1 90 ? 9.604 5.957 -19.395 1.00 88.50 90 CYS A C 1
ATOM 677 O O . CYS A 1 90 ? 8.537 5.669 -18.851 1.00 88.50 90 CYS A O 1
ATOM 679 N N . TYR A 1 91 ? 10.613 6.511 -18.715 1.00 86.81 91 TYR A N 1
ATOM 680 C CA . TYR A 1 91 ? 10.524 6.824 -17.288 1.00 86.81 91 TYR A CA 1
ATOM 681 C C . TYR A 1 91 ? 9.495 7.930 -17.028 1.00 86.81 91 TYR A C 1
ATOM 683 O O . TYR A 1 91 ? 8.699 7.818 -16.092 1.00 86.81 91 TYR A O 1
ATOM 691 N N . ASP A 1 92 ? 9.473 8.962 -17.875 1.00 88.50 92 ASP A N 1
ATOM 692 C CA . ASP A 1 92 ? 8.497 10.052 -17.795 1.00 88.50 92 ASP A CA 1
ATOM 693 C C . ASP A 1 92 ? 7.064 9.542 -17.988 1.00 88.50 92 ASP A C 1
ATOM 695 O O . ASP A 1 92 ? 6.181 9.885 -17.200 1.00 88.50 92 ASP A O 1
ATOM 699 N N . ASP A 1 93 ? 6.843 8.646 -18.952 1.00 90.44 93 ASP A N 1
ATOM 700 C CA . ASP A 1 93 ? 5.542 8.021 -19.195 1.00 90.44 93 ASP A CA 1
ATOM 701 C C . ASP A 1 93 ? 5.087 7.167 -18.003 1.00 90.44 93 ASP A C 1
ATOM 703 O O . ASP A 1 93 ? 3.931 7.252 -17.583 1.00 90.44 93 ASP A O 1
ATOM 707 N N . CYS A 1 94 ? 5.984 6.378 -17.399 1.00 91.00 94 CYS A N 1
ATOM 708 C CA . CYS A 1 94 ? 5.672 5.612 -16.188 1.00 91.00 94 CYS A CA 1
ATOM 709 C C . CYS A 1 94 ? 5.308 6.525 -15.005 1.00 91.00 94 CYS A C 1
ATOM 711 O O . CYS A 1 94 ? 4.342 6.247 -14.290 1.00 91.00 94 CYS A O 1
ATOM 713 N N . ASN A 1 95 ? 6.040 7.628 -14.820 1.00 87.19 95 ASN A N 1
ATOM 714 C CA . ASN A 1 95 ? 5.776 8.628 -13.780 1.00 87.19 95 ASN A CA 1
ATOM 715 C C . ASN A 1 95 ? 4.466 9.400 -14.021 1.00 87.19 95 ASN A C 1
ATOM 717 O O . ASN A 1 95 ? 3.779 9.761 -13.067 1.00 87.19 95 ASN A O 1
ATOM 721 N N . ALA A 1 96 ? 4.115 9.673 -15.279 1.00 87.75 96 ALA A N 1
ATOM 722 C CA . ALA A 1 96 ? 2.862 10.333 -15.640 1.00 87.75 96 ALA A CA 1
ATOM 723 C C . ALA A 1 96 ? 1.659 9.393 -15.491 1.00 87.75 96 ALA A C 1
ATOM 725 O O . ALA A 1 96 ? 0.578 9.822 -15.087 1.00 87.75 96 ALA A O 1
ATOM 726 N N . ARG A 1 97 ? 1.846 8.106 -15.800 1.00 88.56 97 ARG A N 1
ATOM 727 C CA . ARG A 1 97 ? 0.792 7.089 -15.767 1.00 88.56 97 ARG A CA 1
ATOM 728 C C . ARG A 1 97 ? 0.453 6.610 -14.358 1.00 88.56 97 ARG A C 1
ATOM 730 O O . ARG A 1 97 ? -0.708 6.300 -14.103 1.00 88.56 97 ARG A O 1
ATOM 737 N N . PHE A 1 98 ? 1.439 6.517 -13.468 1.00 88.25 98 PHE A N 1
ATOM 738 C CA . PHE A 1 98 ? 1.265 5.974 -12.121 1.00 88.25 98 PHE A CA 1
ATOM 739 C C . PHE A 1 98 ? 1.694 6.994 -11.066 1.00 88.25 98 PHE A C 1
ATOM 741 O O . PHE A 1 98 ? 2.867 7.089 -10.710 1.00 88.25 98 PHE A O 1
ATOM 748 N N . VAL A 1 99 ? 0.723 7.747 -10.544 1.00 81.81 99 VAL A N 1
ATOM 749 C CA . VAL A 1 99 ? 0.941 8.754 -9.493 1.00 81.81 99 VAL A CA 1
ATOM 750 C C . VAL A 1 99 ? 0.882 8.078 -8.118 1.00 81.81 99 VAL A C 1
ATOM 752 O O . VAL A 1 99 ? -0.023 8.304 -7.319 1.00 81.81 99 VAL A O 1
ATOM 755 N N . CYS A 1 100 ? 1.843 7.189 -7.865 1.00 83.38 100 CYS A N 1
ATOM 756 C CA . CYS A 1 100 ? 1.968 6.468 -6.602 1.00 83.38 100 CYS A CA 1
ATOM 757 C C . CYS A 1 100 ? 2.620 7.369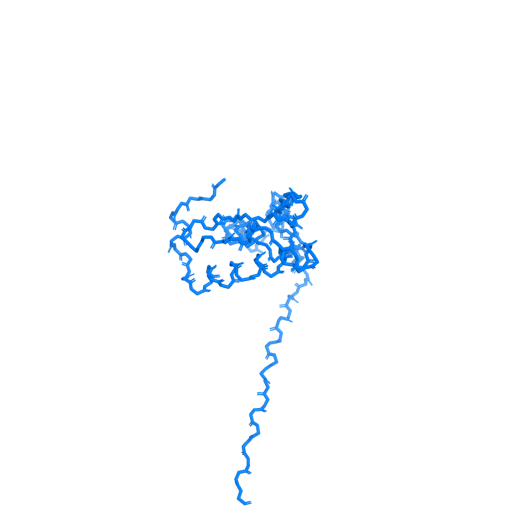 -5.543 1.00 83.38 100 CYS A C 1
ATOM 759 O O . CYS A 1 100 ? 3.828 7.306 -5.300 1.00 83.38 100 CYS A O 1
ATOM 761 N N . GLY A 1 101 ? 1.830 8.249 -4.937 1.00 73.94 101 GLY A N 1
ATOM 762 C CA . GLY A 1 101 ? 2.317 9.218 -3.963 1.00 73.94 101 GLY A CA 1
ATOM 763 C C . GLY A 1 101 ? 3.243 10.269 -4.574 1.00 73.94 101 GLY A C 1
ATOM 764 O O . GLY A 1 101 ? 3.250 10.508 -5.784 1.00 73.94 101 GLY A O 1
ATOM 765 N N . ARG A 1 102 ? 4.069 10.912 -3.742 1.00 62.88 102 ARG A N 1
ATOM 766 C CA . ARG A 1 102 ? 5.095 11.875 -4.197 1.00 62.88 102 ARG A CA 1
ATOM 767 C C . ARG A 1 102 ? 6.360 11.211 -4.745 1.00 62.88 102 ARG A C 1
ATOM 769 O O . ARG A 1 102 ? 7.385 11.881 -4.881 1.00 62.88 102 ARG A O 1
ATOM 776 N N . VAL A 1 103 ? 6.318 9.925 -5.085 1.00 51.06 103 VAL A N 1
ATOM 777 C CA . VAL A 1 103 ? 7.444 9.248 -5.732 1.00 51.06 103 VAL A CA 1
ATOM 778 C C . VAL A 1 103 ? 7.490 9.672 -7.194 1.00 51.06 103 VAL A C 1
ATOM 780 O O . VAL A 1 103 ? 6.959 9.021 -8.084 1.00 51.06 103 VAL A O 1
ATOM 783 N N . ARG A 1 104 ? 8.137 10.812 -7.445 1.00 50.69 104 ARG A N 1
ATOM 784 C CA . ARG A 1 104 ? 8.704 11.109 -8.758 1.00 50.69 104 ARG A CA 1
ATOM 785 C C . ARG A 1 104 ? 10.114 10.547 -8.749 1.00 50.69 104 ARG A C 1
ATOM 787 O O . ARG A 1 104 ? 10.978 11.067 -8.045 1.00 50.69 104 ARG A O 1
ATOM 794 N N . GLY A 1 105 ? 10.336 9.470 -9.496 1.00 44.75 105 GLY A N 1
ATOM 795 C CA . GLY A 1 105 ? 11.690 9.089 -9.867 1.00 44.75 105 GLY A CA 1
ATOM 796 C C . GLY A 1 105 ? 12.219 10.165 -10.803 1.00 44.75 105 GLY A C 1
ATOM 797 O O . GLY A 1 105 ? 11.960 10.100 -11.998 1.00 44.75 105 GLY A O 1
ATOM 798 N N . ASP A 1 106 ? 12.878 11.184 -10.257 1.00 46.28 106 ASP A N 1
ATOM 799 C CA . ASP A 1 106 ? 13.723 12.059 -11.059 1.00 46.28 106 ASP A CA 1
ATOM 800 C C . ASP A 1 106 ? 14.966 11.229 -11.429 1.00 46.28 106 ASP A C 1
ATOM 802 O O . ASP A 1 106 ? 15.703 10.825 -10.521 1.00 46.28 106 ASP A O 1
ATOM 806 N N . PRO A 1 107 ? 15.213 10.931 -12.720 1.00 48.31 107 PRO A N 1
ATOM 807 C CA . PRO A 1 107 ? 16.401 10.189 -13.147 1.00 48.31 107 PRO A CA 1
ATOM 808 C C . PRO A 1 107 ? 17.715 10.883 -12.745 1.00 48.31 107 PRO A C 1
ATOM 810 O O . PRO A 1 107 ? 18.774 10.262 -12.796 1.00 48.31 107 PRO A O 1
ATOM 813 N N . ASN A 1 108 ? 17.656 12.140 -12.297 1.00 40.59 108 ASN A N 1
ATOM 814 C CA . ASN A 1 108 ? 18.783 12.933 -11.824 1.00 40.59 108 ASN A CA 1
ATOM 815 C C . ASN A 1 108 ? 18.922 12.984 -10.286 1.00 40.59 108 ASN A C 1
ATOM 817 O O . ASN A 1 108 ? 19.821 13.649 -9.764 1.00 40.59 108 ASN A O 1
ATOM 821 N N . LYS A 1 109 ? 18.043 12.311 -9.530 1.00 43.53 109 LYS A N 1
ATOM 822 C CA . LYS A 1 109 ? 18.080 12.268 -8.059 1.00 43.53 109 LYS A CA 1
ATOM 823 C C . LYS A 1 109 ? 18.203 10.828 -7.575 1.00 43.53 109 LYS A C 1
ATOM 825 O O . LYS A 1 109 ? 17.218 10.138 -7.328 1.00 43.53 109 LYS A O 1
ATOM 830 N N . THR A 1 110 ? 19.441 10.399 -7.355 1.00 35.06 110 THR A N 1
ATOM 831 C CA . THR A 1 110 ? 19.755 9.201 -6.575 1.00 35.06 110 THR A CA 1
ATOM 832 C C . THR A 1 110 ? 19.148 9.351 -5.176 1.00 35.06 110 THR A C 1
ATOM 834 O O . THR A 1 110 ? 19.566 10.214 -4.402 1.00 35.06 110 THR A O 1
ATOM 837 N N . SER A 1 111 ? 18.142 8.542 -4.840 1.00 40.09 111 SER A N 1
ATOM 838 C CA . SER A 1 111 ? 17.601 8.496 -3.480 1.00 40.09 111 SER A CA 1
ATOM 839 C C . SER A 1 111 ? 18.588 7.745 -2.588 1.00 40.09 111 SER A C 1
ATOM 841 O O . SER A 1 111 ? 18.594 6.517 -2.525 1.00 40.09 111 SER A O 1
ATOM 843 N N . THR A 1 112 ? 19.483 8.486 -1.938 1.00 36.88 112 THR A N 1
ATOM 844 C CA . THR A 1 112 ? 20.410 7.954 -0.937 1.00 36.88 112 THR A CA 1
ATOM 845 C C . THR A 1 112 ? 19.628 7.610 0.328 1.00 36.88 112 THR A C 1
ATOM 847 O O . THR A 1 112 ? 19.550 8.406 1.261 1.00 36.88 112 THR A O 1
ATOM 850 N N . THR A 1 113 ? 19.041 6.416 0.396 1.00 38.84 113 THR A N 1
ATOM 851 C CA . THR A 1 113 ? 18.630 5.843 1.684 1.00 38.84 113 THR A CA 1
ATOM 852 C C . THR A 1 113 ? 19.888 5.313 2.369 1.00 38.84 113 THR A C 1
ATOM 854 O O . THR A 1 113 ? 20.235 4.139 2.279 1.00 38.84 113 THR A O 1
ATOM 857 N N . ALA A 1 114 ? 20.636 6.212 3.012 1.00 38.19 114 ALA A N 1
ATOM 858 C CA . ALA A 1 114 ? 21.690 5.820 3.933 1.00 38.19 114 ALA A CA 1
ATOM 859 C C . ALA A 1 114 ? 21.027 5.100 5.115 1.00 38.19 114 ALA A C 1
ATOM 861 O O . ALA A 1 114 ? 20.380 5.721 5.957 1.00 38.19 114 ALA A O 1
ATOM 862 N N . ALA A 1 115 ? 21.153 3.775 5.157 1.00 39.28 115 ALA A N 1
ATOM 863 C CA . ALA A 1 115 ? 20.842 2.999 6.344 1.00 39.28 115 ALA A CA 1
ATOM 864 C C . ALA A 1 115 ? 21.851 3.381 7.437 1.00 39.28 115 ALA A C 1
ATOM 866 O O . ALA A 1 115 ? 22.955 2.839 7.503 1.00 39.28 115 ALA A O 1
ATOM 867 N N . THR A 1 116 ? 21.493 4.340 8.288 1.00 38.03 116 THR A N 1
ATOM 868 C CA . THR A 1 116 ? 22.242 4.632 9.509 1.00 38.03 116 THR A CA 1
ATOM 869 C C . THR A 1 116 ? 22.067 3.448 10.459 1.00 38.03 116 THR A C 1
ATOM 871 O O . THR A 1 116 ? 21.122 3.386 11.241 1.00 38.03 116 THR A O 1
ATOM 874 N N . ARG A 1 117 ? 22.965 2.462 10.363 1.00 41.34 117 ARG A N 1
ATOM 875 C CA . ARG A 1 117 ? 23.158 1.446 11.405 1.00 41.34 117 ARG A CA 1
ATOM 876 C C . ARG A 1 117 ? 23.542 2.177 12.701 1.00 41.34 117 ARG A C 1
ATOM 878 O O . ARG A 1 117 ? 24.534 2.906 12.675 1.00 41.34 117 ARG A O 1
ATOM 885 N N . PRO A 1 118 ? 22.833 1.996 13.829 1.00 42.59 118 PRO A N 1
ATOM 886 C CA . PRO A 1 118 ? 23.355 2.456 15.108 1.00 42.59 118 PRO A CA 1
ATOM 887 C C . PRO A 1 118 ? 24.628 1.656 15.443 1.00 42.59 118 PRO A C 1
ATOM 889 O O . PRO A 1 118 ? 24.647 0.436 15.240 1.00 42.59 118 PRO A O 1
ATOM 892 N N . PRO A 1 119 ? 25.707 2.288 15.936 1.00 42.81 119 PRO A N 1
ATOM 893 C CA . PRO A 1 119 ? 26.820 1.544 16.502 1.00 42.81 119 PRO A CA 1
ATOM 894 C C . PRO A 1 119 ? 26.344 0.877 17.798 1.00 42.81 119 PRO A C 1
ATOM 896 O O . PRO A 1 119 ? 26.006 1.546 18.772 1.00 42.81 119 PRO A O 1
ATOM 899 N N . THR A 1 120 ? 26.300 -0.454 17.815 1.00 47.19 120 THR A N 1
ATOM 900 C CA . THR A 1 120 ? 26.212 -1.237 19.050 1.00 47.19 120 THR A CA 1
ATOM 901 C C . THR A 1 120 ? 27.470 -0.978 19.870 1.00 47.19 120 THR A C 1
ATOM 903 O O . THR A 1 120 ? 28.547 -1.470 19.539 1.00 47.19 120 THR A O 1
ATOM 906 N N . GLY A 1 121 ? 27.336 -0.174 20.923 1.00 43.97 121 GLY A N 1
ATOM 907 C CA . GLY A 1 121 ? 28.342 -0.055 21.966 1.00 43.97 121 GLY A CA 1
ATOM 908 C C . GLY A 1 121 ? 28.392 -1.351 22.767 1.00 43.97 121 GLY A C 1
ATOM 909 O O . GLY A 1 121 ? 27.439 -1.708 23.455 1.00 43.97 121 GLY A O 1
ATOM 910 N N . THR A 1 122 ? 29.503 -2.069 22.674 1.00 45.31 122 THR A N 1
ATOM 911 C CA . THR A 1 122 ? 29.862 -3.113 23.633 1.00 45.31 122 THR A CA 1
ATOM 912 C C . THR A 1 122 ? 31.343 -2.949 23.925 1.00 45.31 122 THR A C 1
ATOM 914 O O . THR A 1 122 ? 32.185 -3.305 23.108 1.00 45.31 122 THR A O 1
ATOM 917 N N . ALA A 1 123 ? 31.650 -2.368 25.080 1.00 36.94 123 ALA A N 1
ATOM 918 C CA . ALA A 1 123 ? 32.972 -2.417 25.678 1.00 36.94 123 ALA A CA 1
ATOM 919 C C . ALA A 1 123 ? 32.800 -2.975 27.093 1.00 36.94 123 ALA A C 1
ATOM 921 O O . ALA A 1 123 ? 32.518 -2.246 28.039 1.00 36.94 123 ALA A O 1
ATOM 922 N N . ASN A 1 124 ? 32.906 -4.300 27.186 1.00 39.56 124 ASN A N 1
ATOM 923 C CA . ASN A 1 124 ? 33.433 -4.954 28.374 1.00 39.56 124 ASN A CA 1
ATOM 924 C C . ASN A 1 124 ? 34.942 -4.693 28.388 1.00 39.56 124 ASN A C 1
ATOM 926 O O . ASN A 1 124 ? 35.598 -4.994 27.387 1.00 39.56 124 ASN A O 1
ATOM 930 N N . THR A 1 125 ? 35.473 -4.165 29.488 1.00 37.03 125 THR A N 1
ATOM 931 C CA . THR A 1 125 ? 36.522 -4.742 30.364 1.00 37.03 125 THR A CA 1
ATOM 932 C C . THR A 1 125 ? 37.016 -3.641 31.294 1.00 37.03 125 THR A C 1
ATOM 934 O O . THR A 1 125 ? 37.350 -2.552 30.779 1.00 37.03 125 THR A O 1
#

Radius of gyration: 18.19 Å; chains: 1; bounding box: 55×27×54 Å

Secondary structure (DSSP, 8-state):
---HHHHHHS-HHHHHHHHHHHHHHHHHHTTT-EEEEEE-TTT--EEEEETTS-B-PPPTTSTTSHHHHHHIIIIIHHHHHTS-TT-HHHHHHHHHH---TT----TT-----------------

Sequence (125 aa):
AHVAAQINATAVETRVAWCQHQTSLCTNVCAWQTLANVCSVSSLAYTCVCKNGTRVDFSDAVDMTIPYFTCITYQWQPCISACPTTNSTCYDDCNARFVCGRVRGDPNKTSTTAATRPPTGTANT